Protein AF-0000000084941297 (afdb_homodimer)

Nearest PDB structures (foldseek):
  4d8j-assembly1_A  TM=4.840E-01  e=1.329E+00  Escherichia coli
  8uk9-assembly1_A  TM=4.516E-01  e=8.505E+00  Tequatrovirus T4

Foldseek 3Di:
DVVVVVCVVPVPPDDDDDDDDDDPVVVVVLCVVCVVVPHDSVVSVVVVVVVVVVVVVVVVVVVVVCVVPVPPVVVVVVVCVVVVD/DVVVCVCVVPVPPDDDDDDDDDDPVVVVVLCVVCVVVPHDSVVSVVVVVVVVVVVVVVVVVVVVVVVVPVPPVVVVVVVCVVVVD

Structure (mmCIF, N/CA/C/O backbone):
data_AF-0000000084941297-model_v1
#
loop_
_entity.id
_entity.type
_entity.pdbx_description
1 polymer 'Toxin-antitoxin system, antitoxin component, ribbon-helix-helix domain protein'
#
loop_
_atom_site.group_PDB
_atom_site.id
_atom_site.type_symbol
_atom_site.label_atom_id
_atom_site.label_alt_id
_atom_site.label_comp_id
_atom_site.label_asym_id
_atom_site.label_entity_id
_atom_site.label_seq_id
_atom_site.pdbx_PDB_ins_code
_atom_site.Cartn_x
_atom_site.Cartn_y
_atom_site.Cartn_z
_atom_site.occupancy
_atom_site.B_iso_or_equiv
_atom_site.auth_seq_id
_atom_site.auth_comp_id
_atom_site.auth_asym_id
_atom_site.auth_atom_id
_atom_site.pdbx_PDB_model_num
ATOM 1 N N . MET A 1 1 ? -11.578 16.266 34.25 1 51.97 1 MET A N 1
ATOM 2 C CA . MET A 1 1 ? -10.453 15.586 33.625 1 51.97 1 MET A CA 1
ATOM 3 C C . MET A 1 1 ? -10.883 14.227 33.062 1 51.97 1 MET A C 1
ATOM 5 O O . MET A 1 1 ? -10.438 13.82 32 1 51.97 1 MET A O 1
ATOM 9 N N . LEU A 1 2 ? -11.812 13.609 33.875 1 62.22 2 LEU A N 1
ATOM 10 C CA . LEU A 1 2 ? -12.289 12.289 33.5 1 62.22 2 LEU A CA 1
ATOM 11 C C . LEU A 1 2 ? -13.102 12.344 32.219 1 62.22 2 LEU A C 1
ATOM 13 O O . LEU A 1 2 ? -12.977 11.461 31.359 1 62.22 2 LEU A O 1
ATOM 17 N N . GLU A 1 3 ? -13.898 13.461 32.219 1 58.09 3 GLU A N 1
ATOM 18 C CA . GLU A 1 3 ? -14.719 13.594 31.031 1 58.09 3 GLU A CA 1
ATOM 19 C C . GLU A 1 3 ? -13.852 13.766 29.781 1 58.09 3 GLU A C 1
ATOM 21 O O . GLU A 1 3 ? -14.18 13.242 28.719 1 58.09 3 GLU A O 1
ATOM 26 N N . TYR A 1 4 ? -12.773 14.578 29.969 1 58.62 4 TYR A N 1
ATOM 27 C CA . TYR A 1 4 ? -11.875 14.781 28.828 1 58.62 4 TYR A CA 1
ATOM 28 C C . TYR A 1 4 ? -11.219 13.469 28.406 1 58.62 4 TYR A C 1
ATOM 30 O O . TYR A 1 4 ? -11.07 13.203 27.219 1 58.62 4 TYR A O 1
ATOM 38 N N . ILE A 1 5 ? -10.961 12.625 29.406 1 57.94 5 ILE A N 1
ATOM 39 C CA . ILE A 1 5 ? -10.391 11.32 29.094 1 57.94 5 ILE A CA 1
ATOM 40 C C . ILE A 1 5 ? -11.445 10.43 28.438 1 57.94 5 ILE A C 1
ATOM 42 O O . ILE A 1 5 ? -11.156 9.734 27.469 1 57.94 5 ILE A O 1
ATOM 46 N N . VAL A 1 6 ? -12.609 10.516 29.047 1 56.41 6 VAL A N 1
ATOM 47 C CA . VAL A 1 6 ? -13.688 9.703 28.484 1 56.41 6 VAL A CA 1
ATOM 48 C C . VAL A 1 6 ? -14.023 10.203 27.078 1 56.41 6 VAL A C 1
ATOM 50 O O . VAL A 1 6 ? -14.273 9.398 26.172 1 56.41 6 VAL A O 1
ATOM 53 N N . PHE A 1 7 ? -14.125 11.477 26.875 1 52.53 7 PHE A N 1
ATOM 54 C CA . PHE A 1 7 ? -14.383 12.047 25.562 1 52.53 7 PHE A CA 1
ATOM 55 C C . PHE A 1 7 ? -13.227 11.773 24.609 1 52.53 7 PHE A C 1
ATOM 57 O O . PHE A 1 7 ? -13.438 11.477 23.438 1 52.53 7 PHE A O 1
ATOM 64 N N . ASN A 1 8 ? -12.016 12.109 25 1 52.91 8 ASN A N 1
ATOM 65 C CA . ASN A 1 8 ? -10.867 11.68 24.203 1 52.91 8 ASN A CA 1
ATOM 66 C C . ASN A 1 8 ? -10.844 10.172 24.016 1 52.91 8 ASN A C 1
ATOM 68 O O . ASN A 1 8 ? -10.461 9.68 22.953 1 52.91 8 ASN A O 1
ATOM 72 N N . GLU A 1 9 ? -11.117 9.508 25.062 1 53.62 9 GLU A N 1
ATOM 73 C CA . GLU A 1 9 ? -11.289 8.062 24.984 1 53.62 9 GLU A CA 1
ATOM 74 C C . GLU A 1 9 ? -12.508 7.703 24.141 1 53.62 9 GLU A C 1
ATOM 76 O O . GLU A 1 9 ? -12.5 6.695 23.438 1 53.62 9 GLU A O 1
ATOM 81 N N . MET A 1 10 ? -13.531 8.422 24.422 1 52.16 10 MET A N 1
ATOM 82 C CA . MET A 1 10 ? -14.727 8.156 23.641 1 52.16 10 MET A CA 1
ATOM 83 C C . MET A 1 10 ? -14.578 8.703 22.219 1 52.16 10 MET A C 1
ATOM 85 O O . MET A 1 10 ? -15.477 8.555 21.391 1 52.16 10 MET A O 1
ATOM 89 N N . LYS A 1 11 ? -13.852 9.797 22.094 1 53.41 11 LYS A N 1
ATOM 90 C CA . LYS A 1 11 ? -13.586 10.047 20.688 1 53.41 11 LYS A CA 1
ATOM 91 C C . LYS A 1 11 ? -13.25 8.75 19.953 1 53.41 11 LYS A C 1
ATOM 93 O O . LYS A 1 11 ? -12.18 8.18 20.172 1 53.41 11 LYS A O 1
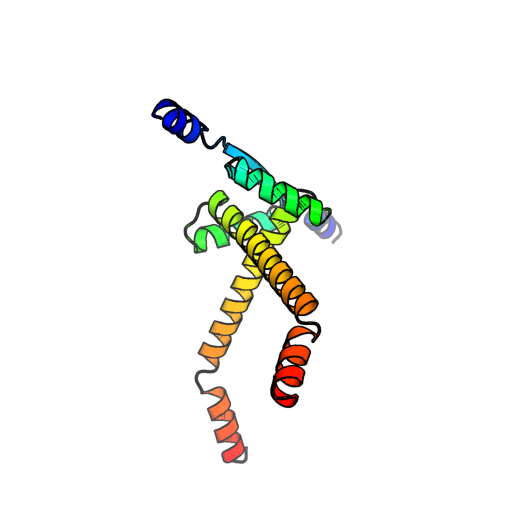ATOM 98 N N . GLU A 1 12 ? -14.102 7.809 20.281 1 55.06 12 GLU A N 1
ATOM 99 C CA . GLU A 1 12 ? -14.258 6.48 19.688 1 55.06 12 GLU A CA 1
ATOM 100 C C . GLU A 1 12 ? -13.711 6.449 18.25 1 55.06 12 GLU A C 1
ATOM 102 O O . GLU A 1 12 ? -14.062 7.301 17.438 1 55.06 12 GLU A O 1
ATOM 107 N N . ASP A 1 13 ? -12.5 6.031 18.328 1 64 13 ASP A N 1
ATOM 108 C CA . ASP A 1 13 ? -11.773 5.902 17.062 1 64 13 ASP A CA 1
ATOM 109 C C . ASP A 1 13 ? -12.703 5.457 15.945 1 64 13 ASP A C 1
ATOM 111 O O . ASP A 1 13 ? -13 4.266 15.805 1 64 13 ASP A O 1
ATOM 115 N N . ALA A 1 14 ? -13.742 6.395 15.656 1 86.81 14 ALA A N 1
ATOM 116 C CA . ALA A 1 14 ? -14.609 6.055 14.531 1 86.81 14 ALA A CA 1
ATOM 117 C C . ALA A 1 14 ? -13.812 5.395 13.406 1 86.81 14 ALA A C 1
ATOM 119 O O . ALA A 1 14 ? -12.609 5.645 13.258 1 86.81 14 ALA A O 1
ATOM 120 N N . MET A 1 15 ? -14.453 4.301 12.977 1 91.69 15 MET A N 1
ATOM 121 C CA . MET A 1 15 ? -13.812 3.52 11.922 1 91.69 15 MET A CA 1
ATOM 122 C C . MET A 1 15 ? -14.43 3.832 10.562 1 91.69 15 MET A C 1
ATOM 124 O O . MET A 1 15 ? -15.594 4.223 10.477 1 91.69 15 MET A O 1
ATOM 128 N N . SER A 1 16 ? -13.531 3.865 9.555 1 95.19 16 SER A N 1
ATOM 129 C CA . SER A 1 16 ? -13.93 4.016 8.156 1 95.19 16 SER A CA 1
ATOM 130 C C . SER A 1 16 ? -13.586 2.77 7.352 1 95.19 16 SER A C 1
ATOM 132 O O . SER A 1 16 ? -12.656 2.039 7.688 1 95.19 16 SER A O 1
ATOM 134 N N . THR A 1 17 ? -14.445 2.523 6.387 1 96.62 17 THR A N 1
ATOM 135 C CA . THR A 1 17 ? -14.211 1.458 5.418 1 96.62 17 THR A CA 1
ATOM 136 C C . THR A 1 17 ? -13.797 2.035 4.066 1 96.62 17 THR A C 1
ATOM 138 O O . THR A 1 17 ? -14.508 2.867 3.498 1 96.62 17 THR A O 1
ATOM 141 N N . LEU A 1 18 ? -12.57 1.713 3.613 1 98.06 18 LEU A N 1
ATOM 142 C CA . LEU A 1 18 ? -12.117 2.072 2.275 1 98.06 18 LEU A CA 1
ATOM 143 C C . LEU A 1 18 ? -12.078 0.848 1.365 1 98.06 18 LEU A C 1
ATOM 145 O O . LEU A 1 18 ? -11.719 -0.246 1.804 1 98.06 18 LEU A O 1
ATOM 149 N N . THR A 1 19 ? -12.453 1.094 0.098 1 97 19 THR A N 1
ATOM 150 C CA . THR A 1 19 ? -12.586 -0.028 -0.825 1 97 19 THR A CA 1
ATOM 151 C C . THR A 1 19 ? -11.641 0.128 -2.01 1 97 19 THR A C 1
ATOM 153 O O . THR A 1 19 ? -11.391 1.244 -2.475 1 97 19 THR A O 1
ATOM 156 N N . MET A 1 20 ? -11.164 -1.016 -2.436 1 97.5 20 MET A N 1
ATOM 157 C CA . MET A 1 20 ? -10.359 -1.106 -3.646 1 97.5 20 MET A CA 1
ATOM 158 C C . MET A 1 20 ? -10.969 -2.096 -4.637 1 97.5 20 MET A C 1
ATOM 160 O O . MET A 1 20 ? -11.305 -3.221 -4.266 1 97.5 20 MET A O 1
ATOM 164 N N . ARG A 1 21 ? -11.156 -1.567 -5.816 1 96.25 21 ARG A N 1
ATOM 165 C CA . ARG A 1 21 ? -11.617 -2.426 -6.906 1 96.25 21 ARG A CA 1
ATOM 166 C C . ARG A 1 21 ? -10.445 -2.889 -7.77 1 96.25 21 ARG A C 1
ATOM 168 O O . ARG A 1 21 ? -9.602 -2.082 -8.164 1 96.25 21 ARG A O 1
ATOM 175 N N . ILE A 1 22 ? -10.477 -4.273 -7.953 1 96.19 22 ILE A N 1
ATOM 176 C CA . ILE A 1 22 ? -9.359 -4.875 -8.68 1 96.19 22 ILE A CA 1
ATOM 177 C C . ILE A 1 22 ? -9.836 -6.129 -9.406 1 96.19 22 ILE A C 1
ATOM 179 O O . ILE A 1 22 ? -10.828 -6.742 -9.016 1 96.19 22 ILE A O 1
ATOM 183 N N . ASP A 1 23 ? -9.141 -6.375 -10.477 1 94.06 23 ASP A N 1
ATOM 184 C CA . ASP A 1 23 ? -9.547 -7.594 -11.164 1 94.06 23 ASP A CA 1
ATOM 185 C C . ASP A 1 23 ? -9.242 -8.828 -10.328 1 94.06 23 ASP A C 1
ATOM 187 O O . ASP A 1 23 ? -8.383 -8.797 -9.453 1 94.06 23 ASP A O 1
ATOM 191 N N . ASP A 1 24 ? -9.883 -9.883 -10.633 1 93.94 24 ASP A N 1
ATOM 192 C CA . ASP A 1 24 ? -9.82 -11.109 -9.836 1 93.94 24 ASP A CA 1
ATOM 193 C C . ASP A 1 24 ? -8.398 -11.664 -9.789 1 93.94 24 ASP A C 1
ATOM 195 O O . ASP A 1 24 ? -7.973 -12.211 -8.773 1 93.94 24 ASP A O 1
ATOM 199 N N . ALA A 1 25 ? -7.77 -11.602 -10.891 1 93.5 25 ALA A N 1
ATOM 200 C CA . ALA A 1 25 ? -6.406 -12.125 -10.93 1 93.5 25 ALA A CA 1
ATOM 201 C C . ALA A 1 25 ? -5.5 -11.375 -9.969 1 93.5 25 ALA A C 1
ATOM 203 O O . ALA A 1 25 ? -4.758 -11.984 -9.188 1 93.5 25 ALA A O 1
ATOM 204 N N . ASP A 1 26 ? -5.617 -10.07 -9.93 1 95.44 26 ASP A N 1
ATOM 205 C CA . ASP A 1 26 ? -4.832 -9.242 -9.023 1 95.44 26 ASP A CA 1
ATOM 206 C C . ASP A 1 26 ? -5.266 -9.453 -7.57 1 95.44 26 ASP A C 1
ATOM 208 O O . ASP A 1 26 ? -4.434 -9.445 -6.66 1 95.44 26 ASP A O 1
ATOM 212 N N . ALA A 1 27 ? -6.5 -9.594 -7.395 1 96.62 27 ALA A N 1
ATOM 213 C CA . ALA A 1 27 ? -7.016 -9.859 -6.051 1 96.62 27 ALA A CA 1
ATOM 214 C C . ALA A 1 27 ? -6.422 -11.148 -5.484 1 96.62 27 ALA A C 1
ATOM 216 O O . ALA A 1 27 ? -6.102 -11.219 -4.297 1 96.62 27 ALA A O 1
ATOM 217 N N . ALA A 1 28 ? -6.227 -12.125 -6.332 1 96.06 28 ALA A N 1
ATOM 218 C CA . ALA A 1 28 ? -5.637 -13.391 -5.906 1 96.06 28 ALA A CA 1
ATOM 219 C C . ALA A 1 28 ? -4.188 -13.195 -5.469 1 96.06 28 ALA A C 1
ATOM 221 O O . ALA A 1 28 ? -3.736 -13.812 -4.496 1 96.06 28 ALA A O 1
ATOM 222 N N . VAL A 1 29 ? -3.492 -12.352 -6.195 1 96.5 29 VAL A N 1
ATOM 223 C CA . VAL A 1 29 ? -2.109 -12.039 -5.852 1 96.5 29 VAL A CA 1
ATOM 224 C C . VAL A 1 29 ? -2.061 -11.352 -4.488 1 96.5 29 VAL A C 1
ATOM 226 O O . VAL A 1 29 ? -1.26 -11.727 -3.625 1 96.5 29 VAL A O 1
ATOM 229 N N . VAL A 1 30 ? -2.949 -10.406 -4.219 1 97.81 30 VAL A N 1
ATOM 230 C CA . VAL A 1 30 ? -3.006 -9.672 -2.957 1 97.81 30 VAL A CA 1
ATOM 231 C C . VAL A 1 30 ? -3.303 -10.641 -1.811 1 97.81 30 VAL A C 1
ATOM 233 O O . VAL A 1 30 ? -2.654 -10.586 -0.763 1 97.81 30 VAL A O 1
ATOM 236 N N . ARG A 1 31 ? -4.227 -11.531 -2.027 1 97.75 31 ARG A N 1
ATOM 237 C CA . ARG A 1 31 ? -4.598 -12.5 -1.004 1 97.75 31 ARG A CA 1
ATOM 238 C C . ARG A 1 31 ? -3.426 -13.414 -0.667 1 97.75 31 ARG A C 1
ATOM 240 O O . ARG A 1 31 ? -3.191 -13.727 0.503 1 97.75 31 ARG A O 1
ATOM 247 N N . LYS A 1 32 ? -2.76 -13.867 -1.712 1 96.62 32 LYS A N 1
ATOM 248 C CA . LYS A 1 32 ? -1.606 -14.742 -1.52 1 96.62 32 LYS A CA 1
ATOM 249 C C . LYS A 1 32 ? -0.541 -14.07 -0.663 1 96.62 32 LYS A C 1
ATOM 251 O O . LYS A 1 32 ? 0.015 -14.688 0.248 1 96.62 32 LYS A O 1
ATOM 256 N N . TYR A 1 33 ? -0.271 -12.805 -0.908 1 97.12 33 TYR A N 1
ATOM 257 C CA . TYR A 1 33 ? 0.772 -12.094 -0.175 1 97.12 33 TYR A CA 1
ATOM 258 C C . TYR A 1 33 ? 0.323 -11.781 1.247 1 97.12 33 TYR A C 1
ATOM 260 O O . TYR A 1 33 ? 1.122 -11.844 2.184 1 97.12 33 TYR A O 1
ATOM 268 N N . ALA A 1 34 ? -0.92 -11.406 1.422 1 97.56 34 ALA A N 1
ATOM 269 C CA . ALA A 1 34 ? -1.453 -11.211 2.768 1 97.56 34 ALA A CA 1
ATOM 270 C C . ALA A 1 34 ? -1.304 -12.477 3.605 1 97.56 34 ALA A C 1
ATOM 272 O O . ALA A 1 34 ? -0.854 -12.422 4.75 1 97.56 34 ALA A O 1
ATOM 273 N N . MET A 1 35 ? -1.632 -13.648 2.965 1 96.62 35 MET A N 1
ATOM 274 C CA . MET A 1 35 ? -1.521 -14.938 3.631 1 96.62 35 MET A CA 1
ATOM 275 C C . MET A 1 35 ? -0.067 -15.258 3.971 1 96.62 35 MET A C 1
ATOM 277 O O . MET A 1 35 ? 0.225 -15.766 5.055 1 96.62 35 MET A O 1
ATOM 281 N N . PHE A 1 36 ? 0.776 -14.953 3.027 1 93.62 36 PHE A N 1
ATOM 282 C CA . PHE A 1 36 ? 2.199 -15.195 3.225 1 93.62 36 PHE A CA 1
ATOM 283 C C . PHE A 1 36 ? 2.713 -14.445 4.449 1 93.62 36 PHE A C 1
ATOM 285 O O . PHE A 1 36 ? 3.553 -14.961 5.191 1 93.62 36 PHE A O 1
ATOM 292 N N . GLU A 1 37 ? 2.176 -13.289 4.727 1 95.44 37 GLU A N 1
ATOM 293 C CA . GLU A 1 37 ? 2.617 -12.469 5.852 1 95.44 37 GLU A CA 1
ATOM 294 C C . GLU A 1 37 ? 1.804 -12.773 7.109 1 95.44 37 GLU A C 1
ATOM 296 O O . GLU A 1 37 ? 2.055 -12.203 8.172 1 95.44 37 GLU A O 1
ATOM 301 N N . GLY A 1 38 ? 0.772 -13.633 6.984 1 97 38 GLY A N 1
ATOM 302 C CA . GLY A 1 38 ? -0.059 -13.977 8.125 1 97 38 GLY A CA 1
ATOM 303 C C . GLY A 1 38 ? -0.973 -12.852 8.562 1 97 38 GLY A C 1
ATOM 304 O O . GLY A 1 38 ? -1.248 -12.695 9.758 1 97 38 GLY A O 1
ATOM 305 N N . LYS A 1 39 ? -1.373 -12.156 7.652 1 97.19 39 LYS A N 1
ATOM 306 C CA . LYS A 1 39 ? -2.211 -10.992 7.945 1 97.19 39 LYS A CA 1
ATOM 307 C C . LYS A 1 39 ? -3.586 -11.133 7.297 1 97.19 39 LYS A C 1
ATOM 309 O O . LYS A 1 39 ? -3.744 -11.852 6.312 1 97.19 39 LYS A O 1
ATOM 314 N N . THR A 1 40 ? -4.473 -10.414 7.828 1 97.81 40 THR A N 1
ATOM 315 C CA . THR A 1 40 ? -5.738 -10.242 7.121 1 97.81 40 THR A CA 1
ATOM 316 C C . THR A 1 40 ? -5.562 -9.344 5.902 1 97.81 40 THR A C 1
ATOM 318 O O . THR A 1 40 ? -4.586 -8.594 5.812 1 97.81 40 THR A O 1
ATOM 321 N N . ILE A 1 41 ? -6.434 -9.398 5.023 1 97.25 41 ILE A N 1
ATOM 322 C CA . ILE A 1 41 ? -6.402 -8.539 3.844 1 97.25 41 ILE A CA 1
ATOM 323 C C . ILE A 1 41 ? -6.43 -7.078 4.266 1 97.25 41 ILE A C 1
ATOM 325 O O . ILE A 1 41 ? -5.637 -6.266 3.773 1 97.25 41 ILE A O 1
ATOM 329 N N . SER A 1 42 ? -7.234 -6.695 5.145 1 97.62 42 SER A N 1
ATOM 330 C CA . SER A 1 42 ? -7.348 -5.328 5.648 1 97.62 42 SER A CA 1
ATOM 331 C C . SER A 1 42 ? -6.02 -4.84 6.219 1 97.62 42 SER A C 1
ATOM 333 O O . SER A 1 42 ? -5.582 -3.729 5.926 1 97.62 42 SER A O 1
ATOM 335 N N . ASP A 1 43 ? -5.391 -5.723 7.039 1 97.69 43 ASP A N 1
ATOM 336 C CA . ASP A 1 43 ? -4.125 -5.348 7.66 1 97.69 43 ASP A CA 1
ATOM 337 C C . ASP A 1 43 ? -3.018 -5.215 6.617 1 97.69 43 ASP A C 1
ATOM 339 O O . ASP A 1 43 ? -2.17 -4.324 6.715 1 97.69 43 ASP A O 1
ATOM 343 N N . PHE A 1 44 ? -2.967 -6.109 5.637 1 98.25 44 PHE A N 1
ATOM 344 C CA . PHE A 1 44 ? -1.961 -6.074 4.582 1 98.25 44 PHE A CA 1
ATOM 345 C C . PHE A 1 44 ? -2.076 -4.789 3.766 1 98.25 44 PHE A C 1
ATOM 347 O O . PHE A 1 44 ? -1.073 -4.125 3.502 1 98.25 44 PHE A O 1
ATOM 354 N N . ILE A 1 45 ? -3.297 -4.449 3.414 1 98.62 45 ILE A N 1
ATOM 355 C CA . ILE A 1 45 ? -3.561 -3.236 2.643 1 98.62 45 ILE A CA 1
ATOM 356 C C . ILE A 1 45 ? -3.184 -2.008 3.467 1 98.62 45 ILE A C 1
ATOM 358 O O . ILE A 1 45 ? -2.529 -1.093 2.963 1 98.62 45 ILE A O 1
ATOM 362 N N . ARG A 1 46 ? -3.566 -2.027 4.691 1 98.12 46 ARG A N 1
ATOM 363 C CA . ARG A 1 46 ? -3.248 -0.913 5.578 1 98.12 46 ARG A CA 1
ATOM 364 C C . ARG A 1 46 ? -1.741 -0.692 5.66 1 98.12 46 ARG A C 1
ATOM 366 O O . ARG A 1 4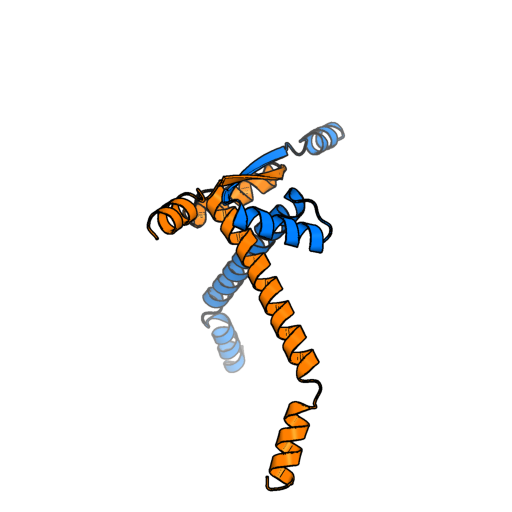6 ? -1.268 0.44 5.543 1 98.12 46 ARG A O 1
ATOM 373 N N . ASP A 1 47 ? -1.04 -1.765 5.82 1 97.62 47 ASP A N 1
ATOM 374 C CA . ASP A 1 47 ? 0.416 -1.678 5.883 1 97.62 47 ASP A CA 1
ATOM 375 C C . ASP A 1 47 ? 0.986 -1.092 4.594 1 97.62 47 ASP A C 1
ATOM 377 O O . ASP A 1 47 ? 1.864 -0.228 4.633 1 97.62 47 ASP A O 1
ATOM 381 N N . ALA A 1 48 ? 0.528 -1.6 3.477 1 98.25 48 ALA A N 1
ATOM 382 C CA . ALA A 1 48 ? 1.011 -1.142 2.178 1 98.25 48 ALA A CA 1
ATOM 383 C C . ALA A 1 48 ? 0.757 0.352 1.993 1 98.25 48 ALA A C 1
ATOM 385 O O . ALA A 1 48 ? 1.637 1.087 1.538 1 98.25 48 ALA A O 1
ATOM 386 N N . VAL A 1 49 ? -0.421 0.793 2.379 1 98.56 49 VAL A N 1
ATOM 387 C CA . VAL A 1 49 ? -0.83 2.186 2.213 1 98.56 49 VAL A CA 1
ATOM 388 C C . VAL A 1 49 ? 0.038 3.086 3.09 1 98.56 49 VAL A C 1
ATOM 390 O O . VAL A 1 49 ? 0.549 4.105 2.625 1 98.56 49 VAL A O 1
ATOM 393 N N . PHE A 1 50 ? 0.256 2.713 4.285 1 97.81 50 PHE A N 1
ATOM 394 C CA . PHE A 1 50 ? 0.991 3.582 5.195 1 97.81 50 PHE A CA 1
ATOM 395 C C . PHE A 1 50 ? 2.486 3.529 4.906 1 97.81 50 PHE A C 1
ATOM 397 O O . PHE A 1 50 ? 3.193 4.523 5.086 1 97.81 50 PHE A O 1
ATOM 404 N N . GLU A 1 51 ? 2.982 2.365 4.438 1 97 51 GLU A N 1
ATOM 405 C CA . GLU A 1 51 ? 4.363 2.334 3.965 1 97 51 GLU A CA 1
ATOM 406 C C . GLU A 1 51 ? 4.578 3.318 2.818 1 97 51 GLU A C 1
ATOM 408 O O . GLU A 1 51 ? 5.582 4.031 2.785 1 97 51 GLU A O 1
ATOM 413 N N . LYS A 1 52 ? 3.652 3.359 1.917 1 96.88 52 LYS A N 1
ATOM 414 C CA . LYS A 1 52 ? 3.742 4.297 0.803 1 96.88 52 LYS A CA 1
ATOM 415 C C . LYS A 1 52 ? 3.697 5.742 1.297 1 96.88 52 LYS A C 1
ATOM 417 O O . LYS A 1 52 ? 4.465 6.586 0.831 1 96.88 52 LYS A O 1
ATOM 422 N N . ILE A 1 53 ? 2.842 6.051 2.221 1 96.94 53 ILE A N 1
ATOM 423 C CA . ILE A 1 53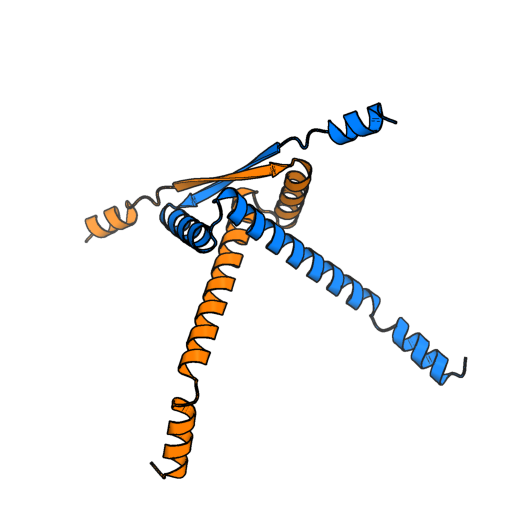 ? 2.705 7.395 2.77 1 96.94 53 ILE A CA 1
ATOM 424 C C . ILE A 1 53 ? 3.984 7.781 3.51 1 96.94 53 ILE A C 1
ATOM 426 O O . ILE A 1 53 ? 4.477 8.906 3.363 1 96.94 53 ILE A O 1
ATOM 430 N N . GLU A 1 54 ? 4.52 6.871 4.34 1 94.94 54 GLU A N 1
ATOM 431 C CA . GLU A 1 54 ? 5.77 7.129 5.051 1 94.94 54 GLU A CA 1
ATOM 432 C C . GLU A 1 54 ? 6.906 7.422 4.078 1 94.94 54 GLU A C 1
ATOM 434 O O . GLU A 1 54 ? 7.715 8.32 4.316 1 94.94 54 GLU A O 1
ATOM 439 N N . ASP A 1 55 ? 6.953 6.648 2.984 1 92.12 55 ASP A N 1
ATOM 440 C CA . ASP A 1 55 ? 7.973 6.871 1.965 1 92.12 55 ASP A CA 1
ATOM 441 C C . ASP A 1 55 ? 7.848 8.266 1.357 1 92.12 55 ASP A C 1
ATOM 443 O O . ASP A 1 55 ? 8.852 8.938 1.12 1 92.12 55 ASP A O 1
ATOM 447 N N . GLN A 1 56 ? 6.676 8.688 1.112 1 91.5 56 GLN A N 1
ATOM 448 C CA . GLN A 1 56 ? 6.441 10.008 0.543 1 91.5 56 GLN A CA 1
ATOM 449 C C . GLN A 1 56 ? 6.809 11.109 1.534 1 91.5 56 GLN A C 1
ATOM 451 O O . GLN A 1 56 ? 7.395 12.125 1.153 1 91.5 56 GLN A O 1
ATOM 456 N N . GLU A 1 57 ? 6.488 10.898 2.775 1 91.75 57 GLU A N 1
ATOM 457 C CA . GLU A 1 57 ? 6.828 11.875 3.805 1 91.75 57 GLU A CA 1
ATOM 458 C C . GLU A 1 57 ? 8.344 12.008 3.965 1 91.75 57 GLU A C 1
ATOM 460 O O . GLU A 1 57 ? 8.859 13.109 4.133 1 91.75 57 GLU A O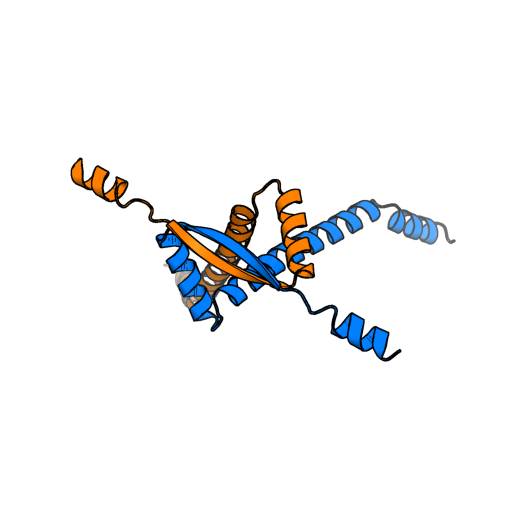 1
ATOM 465 N N . ASP A 1 58 ? 9 10.859 3.943 1 89.88 58 ASP A N 1
ATOM 466 C CA . ASP A 1 58 ? 10.461 10.867 4.016 1 89.88 58 ASP A CA 1
ATOM 467 C C . ASP A 1 58 ? 11.07 11.609 2.832 1 89.88 58 ASP A C 1
ATOM 469 O O . ASP A 1 58 ? 12.023 12.375 2.998 1 89.88 58 ASP A O 1
ATOM 473 N N . LEU A 1 59 ? 10.562 11.422 1.727 1 85.38 59 LEU A N 1
ATOM 474 C CA . LEU A 1 59 ? 11.039 12.102 0.529 1 85.38 59 LEU A CA 1
ATOM 475 C C . LEU A 1 59 ? 10.805 13.609 0.635 1 85.38 59 LEU A C 1
ATOM 477 O O . LEU A 1 59 ? 11.68 14.398 0.273 1 85.38 59 LEU A O 1
ATOM 481 N N . LYS A 1 60 ? 9.633 13.922 1.09 1 87.88 60 LYS A N 1
ATOM 482 C CA . LYS A 1 60 ? 9.312 15.336 1.277 1 87.88 60 LYS A CA 1
ATOM 483 C C . LYS A 1 60 ? 10.273 15.992 2.264 1 87.88 60 LYS A C 1
ATOM 485 O O . LYS A 1 60 ? 10.734 17.109 2.037 1 87.88 60 LYS A O 1
ATOM 490 N N . ALA A 1 61 ? 10.508 15.273 3.354 1 85.94 61 ALA A N 1
ATOM 491 C CA . ALA A 1 61 ? 11.43 15.766 4.375 1 85.94 61 ALA A CA 1
ATOM 492 C C . ALA A 1 61 ? 12.836 15.938 3.812 1 85.94 61 ALA A C 1
ATOM 494 O O . ALA A 1 61 ? 13.508 16.938 4.086 1 85.94 61 ALA A O 1
ATOM 495 N N . LEU A 1 62 ? 13.297 15.062 3.021 1 80.56 62 LEU A N 1
ATOM 496 C CA . LEU A 1 62 ? 14.609 15.109 2.391 1 80.56 62 LEU A CA 1
ATOM 497 C C . LEU A 1 62 ? 14.711 16.281 1.421 1 80.56 62 LEU A C 1
ATOM 499 O O . LEU A 1 62 ? 15.688 17.031 1.442 1 80.56 62 LEU A O 1
ATOM 503 N N . ARG A 1 63 ? 13.742 16.438 0.616 1 84.12 63 ARG A N 1
ATOM 504 C CA . ARG A 1 63 ? 13.703 17.531 -0.344 1 84.12 63 ARG A CA 1
ATOM 505 C C . ARG A 1 63 ? 13.719 18.875 0.366 1 84.12 63 ARG A C 1
ATOM 507 O O . ARG A 1 63 ? 14.398 19.812 -0.078 1 84.12 63 ARG A O 1
ATOM 514 N N . SER A 1 64 ? 12.992 18.938 1.432 1 86.94 64 SER A N 1
ATOM 515 C CA . SER A 1 64 ? 12.969 20.156 2.225 1 86.94 64 SER A CA 1
ATOM 516 C C . SER A 1 64 ? 14.344 20.453 2.82 1 86.94 64 SER A C 1
ATOM 518 O O . SER A 1 64 ? 14.781 21.609 2.83 1 86.94 64 SER A O 1
ATOM 520 N N . ALA A 1 65 ? 15.055 19.453 3.297 1 78.62 65 ALA A N 1
ATOM 521 C CA . ALA A 1 65 ? 16.391 19.609 3.875 1 78.62 65 ALA A CA 1
ATOM 522 C C . ALA A 1 65 ? 17.391 20.047 2.82 1 78.62 65 ALA A C 1
ATOM 524 O O . ALA A 1 65 ? 18.25 20.891 3.09 1 78.62 65 ALA A O 1
ATOM 525 N N . ILE A 1 66 ? 17.312 19.562 1.682 1 73.94 66 ILE A N 1
ATOM 526 C CA . ILE A 1 66 ? 18.203 19.906 0.574 1 73.94 66 ILE A CA 1
ATOM 527 C C . ILE A 1 66 ? 17.953 21.359 0.155 1 73.94 66 ILE A C 1
ATOM 529 O O . ILE A 1 66 ? 18.906 22.109 -0.104 1 73.94 66 ILE A O 1
ATOM 533 N N . ALA A 1 67 ? 16.688 21.625 0.048 1 79.44 67 ALA A N 1
ATOM 534 C CA . ALA A 1 67 ? 16.328 22.984 -0.349 1 79.44 67 ALA A CA 1
ATOM 535 C C . ALA A 1 67 ? 16.828 24.016 0.663 1 79.44 67 ALA A C 1
ATOM 537 O O . ALA A 1 67 ? 17.234 25.109 0.288 1 79.44 67 ALA A O 1
ATOM 538 N N . GLU A 1 68 ? 16.719 23.562 1.887 1 77.06 68 GLU A N 1
ATOM 539 C CA . GLU A 1 68 ? 17.203 24.453 2.947 1 77.06 68 GLU A CA 1
ATOM 540 C C . GLU A 1 68 ? 18.719 24.438 3.023 1 77.06 68 GLU A C 1
ATOM 542 O O . GLU A 1 68 ? 19.328 25.406 3.494 1 77.06 68 GLU A O 1
ATOM 547 N N . ASP A 1 69 ? 19.344 23.281 2.697 1 62.16 69 ASP A N 1
ATOM 548 C CA . ASP A 1 69 ? 20.797 23.188 2.695 1 62.16 69 ASP A CA 1
ATOM 549 C C . ASP A 1 69 ? 21.391 23.922 1.503 1 62.16 69 ASP A C 1
ATOM 551 O O . ASP A 1 69 ? 22.609 23.859 1.266 1 62.16 69 ASP A O 1
ATOM 555 N N . ASP A 1 70 ? 20.625 24.406 0.63 1 55.75 70 ASP A N 1
ATOM 556 C CA . ASP A 1 70 ? 21.156 25.125 -0.526 1 55.75 70 ASP A CA 1
ATOM 557 C C . ASP A 1 70 ? 22.359 25.984 -0.137 1 55.75 70 ASP A C 1
ATOM 559 O O . ASP A 1 70 ? 22.797 26.828 -0.912 1 55.75 70 ASP A O 1
ATOM 563 N N . GLY A 1 71 ? 23.188 25.578 0.615 1 55.59 71 GLY A N 1
ATOM 564 C CA . GLY A 1 71 ? 24.547 26.078 0.755 1 55.59 71 GLY A CA 1
ATOM 565 C C . GLY A 1 71 ? 24.672 27.203 1.768 1 55.59 71 GLY A C 1
ATOM 566 O O . GLY A 1 71 ? 25.766 27.719 1.989 1 55.59 71 GLY A O 1
ATOM 567 N N . THR A 1 72 ? 23.625 27.734 2.15 1 48.78 72 THR A N 1
ATOM 568 C CA . THR A 1 72 ? 23.828 28.953 2.932 1 48.78 72 THR A CA 1
ATOM 569 C C . THR A 1 72 ? 24.344 28.625 4.328 1 48.78 72 THR A C 1
ATOM 571 O O . THR A 1 72 ? 25.125 29.375 4.91 1 48.78 72 THR A O 1
ATOM 574 N N . ARG A 1 73 ? 23.969 27.469 4.82 1 50.03 73 ARG A N 1
ATOM 575 C CA . ARG A 1 73 ? 24.422 27.25 6.188 1 50.03 73 ARG A CA 1
ATOM 576 C C . ARG A 1 73 ? 25.891 26.828 6.215 1 50.03 73 ARG A C 1
ATOM 578 O O . ARG A 1 73 ? 26.625 27.156 7.156 1 50.03 73 ARG A O 1
ATOM 585 N N . TYR A 1 74 ? 26.156 25.875 5.316 1 47.69 74 TYR A N 1
ATOM 586 C CA . TYR A 1 74 ? 27.578 25.516 5.387 1 47.69 74 TYR A CA 1
ATOM 587 C C . TYR A 1 74 ? 28.453 26.656 4.871 1 47.69 74 TYR A C 1
ATOM 589 O O . TYR A 1 74 ? 29.594 26.797 5.293 1 47.69 74 TYR A O 1
ATOM 597 N N . ALA A 1 75 ? 27.891 27.422 3.998 1 44.97 75 ALA A N 1
ATOM 598 C CA . ALA A 1 75 ? 28.672 28.562 3.537 1 44.97 75 ALA A CA 1
ATOM 599 C C . ALA A 1 75 ? 28.859 29.578 4.652 1 44.97 75 ALA A C 1
ATOM 601 O O . ALA A 1 75 ? 29.906 30.234 4.727 1 44.97 75 ALA A O 1
ATOM 602 N N . HIS A 1 76 ? 27.875 29.641 5.41 1 45.47 76 HIS A N 1
ATOM 603 C CA . HIS A 1 76 ? 28.062 30.625 6.469 1 45.47 76 HIS A CA 1
ATOM 604 C C . HIS A 1 76 ? 29.031 30.125 7.531 1 45.47 76 HIS A C 1
ATOM 606 O O . HIS A 1 76 ? 29.906 30.875 7.98 1 45.47 76 HIS A O 1
ATOM 612 N N . ASP A 1 77 ? 28.938 28.891 7.867 1 47.31 77 ASP A N 1
ATOM 613 C CA . ASP A 1 77 ? 29.828 28.375 8.891 1 47.31 77 ASP A CA 1
ATOM 614 C C . ASP A 1 77 ? 31.25 28.203 8.344 1 47.31 77 ASP A C 1
ATOM 616 O O . ASP A 1 77 ? 32.219 28.438 9.055 1 47.31 77 ASP A O 1
ATOM 620 N N . ARG A 1 78 ? 31.328 27.906 7.148 1 45.16 78 ARG A N 1
ATOM 621 C CA . ARG A 1 78 ? 32.656 27.859 6.543 1 45.16 78 ARG A CA 1
ATOM 622 C C . ARG A 1 78 ? 33.219 29.25 6.344 1 45.16 78 ARG A C 1
ATOM 624 O O . ARG A 1 78 ? 34.406 29.469 6.559 1 45.16 78 ARG A O 1
ATOM 631 N N . ILE A 1 79 ? 32.281 30.141 5.957 1 46.25 79 ILE A N 1
ATOM 632 C CA . ILE A 1 79 ? 32.75 31.5 5.777 1 46.25 79 ILE A CA 1
ATOM 633 C C . ILE A 1 79 ? 33.062 32.125 7.137 1 46.25 79 ILE A C 1
ATOM 635 O O . ILE A 1 79 ? 34.094 32.781 7.309 1 46.25 79 ILE A O 1
ATOM 639 N N . LEU A 1 80 ? 32.25 31.75 8.094 1 48.03 80 LEU A N 1
ATOM 640 C CA . LEU A 1 80 ? 32.5 32.281 9.414 1 48.03 80 LEU A CA 1
ATOM 641 C C . LEU A 1 80 ? 33.75 31.625 10.031 1 48.03 80 LEU A C 1
ATOM 643 O O . LEU A 1 80 ? 34.562 32.312 10.656 1 48.03 80 LEU A O 1
ATOM 647 N N . SER A 1 81 ? 33.875 30.422 9.906 1 48.47 81 SER A N 1
ATOM 648 C CA . SER A 1 81 ? 35.062 29.734 10.391 1 48.47 81 SER A CA 1
ATOM 649 C C . SER A 1 81 ? 36.312 30.172 9.625 1 48.47 81 SER A C 1
ATOM 651 O O . SER A 1 81 ? 37.406 30.266 10.195 1 48.47 81 SER A O 1
ATOM 653 N N . GLU A 1 82 ? 36.125 30.391 8.406 1 47.28 82 GLU A N 1
ATOM 654 C CA . GLU A 1 82 ? 37.25 30.906 7.629 1 47.28 82 GLU A CA 1
ATOM 655 C C . GLU A 1 82 ? 37.5 32.375 7.949 1 47.28 82 GLU A C 1
ATOM 657 O O . GLU A 1 82 ? 38.625 32.875 7.793 1 47.28 82 GLU A O 1
ATOM 662 N N . LEU A 1 83 ? 36.375 32.906 8.32 1 52.28 83 LEU A N 1
ATOM 663 C CA . LEU A 1 83 ? 36.562 34.344 8.648 1 52.28 83 LEU A CA 1
ATOM 664 C C . LEU A 1 83 ? 36.875 34.5 10.133 1 52.28 83 LEU A C 1
ATOM 666 O O . LEU A 1 83 ? 37.125 35.625 10.594 1 52.28 83 LEU A O 1
ATOM 670 N N . GLY A 1 84 ? 37.219 33.562 10.75 1 51.97 84 GLY A N 1
ATOM 671 C CA . GLY A 1 84 ? 37.75 33.688 12.102 1 51.97 84 GLY A CA 1
ATOM 672 C C . GLY A 1 84 ? 36.719 34.156 13.109 1 51.97 84 GLY A C 1
ATOM 673 O O . GLY A 1 84 ? 37.062 34.781 14.125 1 51.97 84 GLY A O 1
ATOM 674 N N . LEU A 1 85 ? 35.281 34.094 12.727 1 36.88 85 LEU A N 1
ATOM 675 C CA . LEU A 1 85 ? 34.312 34.625 13.68 1 36.88 85 LEU A CA 1
ATOM 676 C C . LEU A 1 85 ? 33.656 33.5 14.469 1 36.88 85 LEU A C 1
ATOM 678 O O . LEU A 1 85 ? 33.594 32.375 14 1 36.88 85 LEU A O 1
ATOM 682 N N . MET B 1 1 ? -10.297 -19.844 -33.188 1 51.84 1 MET B N 1
ATOM 683 C CA . MET B 1 1 ? -9.344 -18.875 -32.656 1 51.84 1 MET B CA 1
ATOM 684 C C . MET B 1 1 ? -10.062 -17.688 -32.062 1 51.84 1 MET B C 1
ATOM 686 O O . MET B 1 1 ? -9.633 -17.141 -31.047 1 51.84 1 MET B O 1
ATOM 690 N N . LEU B 1 2 ? -11.203 -17.359 -32.75 1 62.03 2 LEU B N 1
ATOM 691 C CA . LEU B 1 2 ? -11.984 -16.203 -32.312 1 62.03 2 LEU B CA 1
ATOM 692 C C . LEU B 1 2 ? -12.602 -16.438 -30.953 1 62.03 2 LEU B C 1
ATOM 694 O O . LEU B 1 2 ? -12.648 -15.531 -30.125 1 62.03 2 LEU B O 1
ATOM 698 N N . GLU B 1 3 ? -13.023 -17.719 -30.891 1 57.56 3 GLU B N 1
ATOM 699 C CA . GLU B 1 3 ? -13.641 -18.047 -29.609 1 57.56 3 GLU B CA 1
ATOM 700 C C . GLU B 1 3 ? -12.633 -17.922 -28.469 1 57.56 3 GLU B C 1
ATOM 702 O O . GLU B 1 3 ? -12.984 -17.484 -27.375 1 57.56 3 GLU B O 1
ATOM 707 N N . TYR B 1 4 ? -11.391 -18.406 -28.766 1 57.84 4 TYR B N 1
ATOM 708 C CA . TYR B 1 4 ? -10.352 -18.312 -27.734 1 57.84 4 TYR B CA 1
ATOM 709 C C . TYR B 1 4 ? -10.055 -16.859 -27.391 1 57.84 4 TYR B C 1
ATOM 711 O O . TYR B 1 4 ? -9.867 -16.516 -26.219 1 57.84 4 TYR B O 1
ATOM 719 N N . ILE B 1 5 ? -10.164 -16 -28.406 1 58.34 5 ILE B N 1
ATOM 720 C CA . ILE B 1 5 ? -9.953 -14.578 -28.156 1 58.34 5 ILE B CA 1
ATOM 721 C C . ILE B 1 5 ? -11.141 -14.016 -27.375 1 58.34 5 ILE B C 1
ATOM 723 O O . ILE B 1 5 ? -10.961 -13.234 -26.438 1 58.34 5 ILE B O 1
ATOM 727 N N . VAL B 1 6 ? -12.289 -14.445 -27.859 1 57.12 6 VAL B N 1
ATOM 728 C CA . VAL B 1 6 ? -13.477 -13.961 -27.172 1 57.12 6 VAL B CA 1
ATOM 729 C C . VAL B 1 6 ? -13.508 -14.492 -25.734 1 57.12 6 VAL B C 1
ATOM 731 O O . VAL B 1 6 ? -13.867 -13.773 -24.797 1 57.12 6 VAL B O 1
ATOM 734 N N . PHE B 1 7 ? -13.203 -15.727 -25.547 1 52.44 7 PHE B N 1
ATOM 735 C CA . PHE B 1 7 ? -13.156 -16.312 -24.203 1 52.44 7 PHE B CA 1
ATOM 736 C C . PHE B 1 7 ? -12.039 -15.688 -23.391 1 52.44 7 PHE B C 1
ATOM 738 O O . PHE B 1 7 ? -12.211 -15.422 -22.188 1 52.44 7 PHE B O 1
ATOM 745 N N . ASN B 1 8 ? -10.828 -15.688 -23.875 1 53.22 8 ASN B N 1
ATOM 746 C CA . ASN B 1 8 ? -9.773 -14.93 -23.219 1 53.22 8 ASN B CA 1
ATOM 747 C C . ASN B 1 8 ? -10.172 -13.469 -23.016 1 53.22 8 ASN B C 1
ATOM 749 O O . ASN B 1 8 ? -9.836 -12.852 -22.016 1 53.22 8 ASN B O 1
ATOM 753 N N . GLU B 1 9 ? -10.734 -12.969 -24.078 1 53.38 9 GLU B N 1
ATOM 754 C CA . GLU B 1 9 ? -11.312 -11.633 -23.984 1 53.38 9 GLU B CA 1
ATOM 755 C C . GLU B 1 9 ? -12.484 -11.609 -23 1 53.38 9 GLU B C 1
ATOM 757 O O . GLU B 1 9 ? -12.688 -10.625 -22.281 1 53.38 9 GLU B O 1
ATOM 762 N N . MET B 1 10 ? -13.273 -12.617 -23.172 1 53.19 10 MET B N 1
ATOM 763 C CA . MET B 1 10 ? -14.414 -12.664 -22.266 1 53.19 10 MET B CA 1
ATOM 764 C C . MET B 1 10 ? -13.984 -13.094 -20.859 1 53.19 10 MET B C 1
ATOM 766 O O . MET B 1 10 ? -14.812 -13.188 -19.953 1 53.19 10 MET B O 1
ATOM 770 N N . LYS B 1 11 ? -12.961 -13.938 -20.828 1 53.28 11 LYS B N 1
ATOM 771 C CA . LYS B 1 11 ? -12.5 -14.062 -19.438 1 53.28 11 LYS B CA 1
ATOM 772 C C . LYS B 1 11 ? -12.508 -12.703 -18.734 1 53.28 11 LYS B C 1
ATOM 774 O O . LYS B 1 11 ? -11.672 -11.844 -19.031 1 53.28 11 LYS B O 1
ATOM 779 N N . GLU B 1 12 ? -13.672 -12.094 -18.906 1 55.78 12 GLU B N 1
ATOM 780 C CA . GLU B 1 12 ? -14.156 -10.867 -18.281 1 55.78 12 GLU B CA 1
ATOM 781 C C . GLU B 1 12 ? -13.461 -10.609 -16.953 1 55.78 12 GLU B C 1
ATOM 783 O O . GLU B 1 12 ? -13.414 -11.484 -16.094 1 55.78 12 GLU B O 1
ATOM 788 N N . ASP B 1 13 ? -12.469 -9.836 -17.203 1 63.78 13 ASP B N 1
ATOM 789 C CA . ASP B 1 13 ? -11.672 -9.422 -16.047 1 63.78 13 ASP B CA 1
ATOM 790 C C . ASP B 1 13 ? -12.555 -9.227 -14.812 1 63.78 13 ASP B C 1
ATOM 792 O O . ASP B 1 13 ? -13.156 -8.164 -14.641 1 63.78 13 ASP B O 1
ATOM 796 N N . ALA B 1 14 ? -13.242 -10.391 -14.422 1 86.75 14 ALA B N 1
ATOM 797 C CA . ALA B 1 14 ? -14.039 -10.266 -13.203 1 86.75 14 ALA B CA 1
ATOM 798 C C . ALA B 1 14 ? -13.32 -9.406 -12.164 1 86.75 14 ALA B C 1
ATOM 800 O O . ALA B 1 14 ? -12.094 -9.336 -12.148 1 86.75 14 ALA B O 1
ATOM 801 N N . MET B 1 15 ? -14.164 -8.508 -11.664 1 91.62 15 MET B N 1
ATOM 802 C CA . MET B 1 15 ? -13.641 -7.562 -10.68 1 91.62 15 MET B CA 1
ATOM 803 C C . MET B 1 15 ? -13.984 -8.008 -9.266 1 91.62 15 MET B C 1
ATOM 805 O O . MET B 1 15 ? -14.984 -8.688 -9.047 1 91.62 15 MET B O 1
ATOM 809 N N . SER B 1 16 ? -13 -7.797 -8.367 1 95.25 16 SER B N 1
ATOM 810 C CA . SER B 1 16 ? -13.164 -8.031 -6.938 1 95.25 16 SER B CA 1
ATOM 811 C C . SER B 1 16 ? -13.086 -6.723 -6.152 1 95.25 16 SER B C 1
ATOM 813 O O . SER B 1 16 ? -12.422 -5.777 -6.582 1 95.25 16 SER B O 1
ATOM 815 N N . THR B 1 17 ? -13.852 -6.707 -5.09 1 96.62 17 THR B N 1
ATOM 816 C CA . THR B 1 17 ? -13.805 -5.602 -4.137 1 96.62 17 THR B CA 1
ATOM 817 C C . THR B 1 17 ? -13.086 -6.027 -2.855 1 96.62 17 THR B C 1
ATOM 819 O O . THR B 1 17 ? -13.469 -7.012 -2.225 1 96.62 17 THR B O 1
ATOM 822 N N . LEU B 1 18 ? -11.961 -5.367 -2.547 1 98.06 18 LEU B N 1
ATOM 823 C CA . LEU B 1 18 ? -11.273 -5.566 -1.277 1 98.06 18 LEU B CA 1
ATOM 824 C C . LEU B 1 18 ? -11.461 -4.363 -0.36 1 98.06 18 LEU B C 1
ATOM 826 O O . LEU B 1 18 ? -11.461 -3.221 -0.82 1 98.06 18 LEU B O 1
ATOM 830 N N . THR B 1 19 ? -11.594 -4.676 0.945 1 97.06 19 THR B N 1
ATOM 831 C CA . THR B 1 19 ? -11.922 -3.617 1.896 1 97.06 19 THR B CA 1
ATOM 832 C C . THR B 1 19 ? -10.828 -3.49 2.957 1 97.06 19 THR B C 1
ATOM 834 O O . THR B 1 19 ? -10.242 -4.488 3.371 1 97.06 19 THR B O 1
ATOM 837 N N . MET B 1 20 ? -10.648 -2.248 3.344 1 97.5 20 MET B N 1
ATOM 838 C CA . MET B 1 20 ? -9.75 -1.922 4.449 1 97.5 20 MET B CA 1
ATOM 839 C C . MET B 1 20 ? -10.484 -1.123 5.523 1 97.5 20 MET B C 1
ATOM 841 O O . MET B 1 20 ? -11.148 -0.13 5.219 1 97.5 20 MET B O 1
ATOM 845 N N . ARG B 1 21 ? -10.398 -1.666 6.711 1 96.38 21 ARG B N 1
ATOM 846 C CA . ARG B 1 21 ? -10.93 -0.946 7.859 1 96.38 21 ARG B CA 1
ATOM 847 C C . ARG B 1 21 ? -9.836 -0.165 8.578 1 96.38 21 ARG B C 1
ATOM 849 O O . ARG B 1 21 ? -8.766 -0.703 8.852 1 96.38 21 ARG B O 1
ATOM 856 N N . ILE B 1 22 ? -10.219 1.152 8.781 1 96.19 22 ILE B N 1
ATOM 857 C CA . ILE B 1 22 ? -9.227 2.049 9.367 1 96.19 22 ILE B CA 1
ATOM 858 C C . ILE B 1 22 ? -9.93 3.141 10.172 1 96.19 22 ILE B C 1
ATOM 860 O O . ILE B 1 22 ? -11.102 3.455 9.914 1 96.19 22 ILE B O 1
ATOM 864 N N . ASP B 1 23 ? -9.195 3.58 11.164 1 94 23 ASP B N 1
ATOM 865 C CA . ASP B 1 23 ? -9.836 4.652 11.922 1 94 23 ASP B CA 1
ATOM 866 C C . ASP B 1 23 ? -9.984 5.914 11.078 1 94 23 ASP B C 1
ATOM 868 O O . ASP B 1 23 ? -9.25 6.105 10.102 1 94 23 ASP B O 1
ATOM 872 N N . ASP B 1 24 ? -10.844 6.758 11.484 1 93.81 24 ASP B N 1
ATOM 873 C CA . ASP B 1 24 ? -11.211 7.941 10.711 1 93.81 24 ASP B CA 1
ATOM 874 C C . ASP B 1 24 ? -10.016 8.867 10.508 1 93.81 24 ASP B C 1
ATOM 876 O O . ASP B 1 24 ? -9.875 9.492 9.453 1 93.81 24 ASP B O 1
ATOM 880 N N . ALA B 1 25 ? -9.266 9 11.523 1 93.31 25 ALA B N 1
ATOM 881 C CA . ALA B 1 25 ? -8.102 9.875 11.406 1 93.31 25 ALA B CA 1
ATOM 882 C C . ALA B 1 25 ? -7.148 9.383 10.328 1 93.31 25 ALA B C 1
ATOM 884 O O . ALA B 1 25 ? -6.703 10.164 9.484 1 93.31 25 ALA B O 1
ATOM 885 N N . ASP B 1 26 ? -6.906 8.094 10.273 1 95.38 26 ASP B N 1
ATOM 886 C CA . ASP B 1 26 ? -6.039 7.5 9.266 1 95.38 26 ASP B CA 1
ATOM 887 C C . ASP B 1 26 ? -6.684 7.559 7.883 1 95.38 26 ASP B C 1
ATOM 889 O O . ASP B 1 26 ? -6 7.77 6.879 1 95.38 26 ASP B O 1
ATOM 893 N N . ALA B 1 27 ? -7.922 7.359 7.863 1 96.56 27 ALA B N 1
ATOM 894 C CA . ALA B 1 27 ? -8.648 7.453 6.598 1 96.56 27 ALA B CA 1
ATOM 895 C C . ALA B 1 27 ? -8.5 8.844 5.984 1 96.56 27 ALA B C 1
ATOM 897 O O . ALA B 1 27 ? -8.352 8.984 4.77 1 96.56 27 ALA B O 1
ATOM 898 N N . ALA B 1 28 ? -8.477 9.859 6.82 1 96.06 28 ALA B N 1
ATOM 899 C CA . ALA B 1 28 ? -8.312 11.227 6.344 1 96.06 28 ALA B CA 1
ATOM 900 C C . ALA B 1 28 ? -6.93 11.43 5.73 1 96.06 28 ALA B C 1
ATOM 902 O O . ALA B 1 28 ? -6.785 12.133 4.727 1 96.06 28 ALA B O 1
ATOM 903 N N . VAL B 1 29 ? -5.941 10.82 6.344 1 96.44 29 VAL B N 1
ATOM 904 C CA . VAL B 1 29 ? -4.582 10.891 5.828 1 96.44 29 VAL B CA 1
ATOM 905 C C . VAL B 1 29 ? -4.512 10.219 4.457 1 96.44 29 VAL B C 1
ATOM 907 O O . VAL B 1 29 ? -3.951 10.781 3.512 1 96.44 29 VAL B O 1
ATOM 910 N N . VAL B 1 30 ? -5.137 9.055 4.293 1 97.75 30 VAL B N 1
ATOM 911 C CA . VAL B 1 30 ? -5.145 8.312 3.037 1 97.75 30 VAL B CA 1
ATOM 912 C C . VAL B 1 30 ? -5.828 9.141 1.951 1 97.75 30 VAL B C 1
ATOM 914 O O . VAL B 1 30 ? -5.32 9.25 0.833 1 97.75 30 VAL B O 1
ATOM 917 N N . ARG B 1 31 ? -6.91 9.75 2.297 1 97.75 31 ARG B N 1
ATOM 918 C CA . ARG B 1 31 ? -7.656 10.57 1.343 1 97.75 31 ARG B CA 1
ATOM 919 C C . ARG B 1 31 ? -6.824 11.766 0.882 1 97.75 31 ARG B C 1
ATOM 921 O O . ARG B 1 31 ? -6.824 12.102 -0.302 1 97.75 31 ARG B O 1
ATOM 928 N N . LYS B 1 32 ? -6.191 12.406 1.846 1 96.56 32 LYS B N 1
ATOM 929 C CA . LYS B 1 32 ? -5.352 13.555 1.531 1 96.56 32 LYS B CA 1
ATOM 930 C C . LYS B 1 32 ? -4.254 13.18 0.543 1 96.56 32 LYS B C 1
ATOM 932 O O . LYS B 1 32 ? -3.998 13.914 -0.417 1 96.56 32 LYS B O 1
ATOM 937 N N . TYR B 1 33 ? -3.619 12.047 0.731 1 97.06 33 TYR B N 1
ATOM 938 C CA . TYR B 1 33 ? -2.518 11.633 -0.133 1 97.06 33 TYR B CA 1
ATOM 939 C C . TYR B 1 33 ? -3.031 11.188 -1.495 1 97.06 33 TYR B C 1
ATOM 941 O O . TYR B 1 33 ? -2.395 11.438 -2.52 1 97.06 33 TYR B O 1
ATOM 949 N N . ALA B 1 34 ? -4.141 10.477 -1.524 1 97.5 34 ALA B N 1
ATOM 950 C CA . ALA B 1 34 ? -4.758 10.117 -2.801 1 97.5 34 ALA B CA 1
ATOM 951 C C . ALA B 1 34 ? -5.055 11.359 -3.629 1 97.5 34 ALA B C 1
ATOM 953 O O . ALA B 1 34 ? -4.75 11.406 -4.824 1 97.5 34 ALA B O 1
ATOM 954 N N . MET B 1 35 ? -5.613 12.406 -2.92 1 96.56 35 MET B N 1
ATOM 955 C CA . MET B 1 35 ? -5.938 13.664 -3.574 1 96.56 35 MET B CA 1
ATOM 956 C C . MET B 1 35 ? -4.676 14.359 -4.078 1 96.56 35 MET B C 1
ATOM 958 O O . MET B 1 35 ? -4.664 14.906 -5.18 1 96.56 35 MET B O 1
ATOM 962 N N . PHE B 1 36 ? -3.682 14.328 -3.248 1 93.5 36 PHE B N 1
ATOM 963 C CA . PHE B 1 36 ? -2.412 14.945 -3.611 1 93.5 36 PHE B CA 1
ATOM 964 C C . PHE B 1 36 ? -1.862 14.336 -4.898 1 93.5 36 PHE B C 1
ATOM 966 O O . PHE B 1 36 ? -1.29 15.047 -5.727 1 93.5 36 PHE B O 1
ATOM 973 N N . GLU B 1 37 ? -2.096 13.078 -5.148 1 95.38 37 GLU B N 1
ATOM 974 C CA . GLU B 1 37 ? -1.587 12.391 -6.328 1 95.38 37 GLU B CA 1
ATOM 975 C C . GLU B 1 37 ? -2.596 12.445 -7.473 1 95.38 37 GLU B C 1
ATOM 977 O O . GLU B 1 37 ? -2.324 11.945 -8.57 1 95.38 37 GLU B O 1
ATOM 982 N N . GLY B 1 38 ? -3.803 12.984 -7.211 1 97 38 GLY B N 1
ATOM 983 C CA . GLY B 1 38 ? -4.824 13.07 -8.242 1 97 38 GLY B CA 1
ATOM 984 C C . GLY B 1 38 ? -5.445 11.734 -8.586 1 97 38 GLY B C 1
ATOM 985 O O . GLY B 1 38 ? -5.805 11.484 -9.734 1 97 38 GLY B O 1
ATOM 986 N N . LYS B 1 39 ? -5.52 10.969 -7.629 1 97.12 39 LYS B N 1
ATOM 987 C CA . LYS B 1 39 ? -6.043 9.617 -7.84 1 97.12 39 LYS B CA 1
ATOM 988 C C . LYS B 1 39 ? -7.316 9.391 -7.031 1 97.12 39 LYS B C 1
ATOM 990 O O . LYS B 1 39 ? -7.551 10.062 -6.027 1 97.12 39 LYS B O 1
ATOM 995 N N . THR B 1 40 ? -8.031 8.438 -7.461 1 97.75 40 THR B N 1
ATOM 996 C CA . THR B 1 40 ? -9.109 7.945 -6.613 1 97.75 40 THR B CA 1
ATOM 997 C C . THR B 1 40 ? -8.555 7.148 -5.438 1 97.75 40 THR B C 1
ATOM 999 O O . THR B 1 40 ? -7.41 6.695 -5.477 1 97.75 40 THR B O 1
ATOM 1002 N N . ILE B 1 41 ? -9.305 6.984 -4.477 1 97.19 41 ILE B N 1
ATOM 1003 C CA . ILE B 1 41 ? -8.906 6.188 -3.322 1 97.19 41 ILE B CA 1
ATOM 1004 C C . ILE B 1 41 ? -8.578 4.762 -3.764 1 97.19 41 ILE B C 1
ATOM 1006 O O . ILE B 1 41 ? -7.547 4.207 -3.383 1 97.19 41 ILE B O 1
ATOM 1010 N N . SER B 1 42 ? -9.352 4.164 -4.555 1 97.56 42 SER B N 1
ATOM 1011 C CA . SER B 1 42 ? -9.148 2.812 -5.062 1 97.56 42 SER B CA 1
ATOM 1012 C C . SER B 1 42 ? -7.82 2.691 -5.797 1 97.56 42 SER B C 1
ATOM 1014 O O . SER B 1 42 ? -7.062 1.744 -5.57 1 97.56 42 SER B O 1
ATOM 1016 N N . ASP B 1 43 ? -7.543 3.689 -6.664 1 97.62 43 ASP B N 1
ATOM 1017 C CA . ASP B 1 43 ? -6.309 3.658 -7.438 1 97.62 43 ASP B CA 1
ATOM 1018 C C . ASP B 1 43 ? -5.09 3.852 -6.539 1 97.62 43 ASP B C 1
ATOM 1020 O O . ASP B 1 43 ? -4.047 3.227 -6.75 1 97.62 43 ASP B O 1
ATOM 1024 N N . PHE B 1 44 ? -5.176 4.75 -5.559 1 98.25 44 PHE B N 1
ATOM 1025 C CA . PHE B 1 44 ? -4.078 5.004 -4.633 1 98.25 44 PHE B CA 1
ATOM 1026 C C . PHE B 1 44 ? -3.742 3.754 -3.834 1 98.25 44 PHE B C 1
ATOM 1028 O O . PHE B 1 44 ? -2.572 3.389 -3.703 1 98.25 44 PHE B O 1
ATOM 1035 N N . ILE B 1 45 ? -4.77 3.1 -3.338 1 98.56 45 ILE B N 1
ATOM 1036 C CA . ILE B 1 45 ? -4.598 1.878 -2.559 1 98.56 45 ILE B CA 1
ATOM 1037 C C . ILE B 1 45 ? -4.004 0.784 -3.441 1 98.56 45 ILE B C 1
ATOM 1039 O O . ILE B 1 45 ? -3.068 0.091 -3.035 1 98.56 45 ILE B O 1
ATOM 1043 N N . ARG B 1 46 ? -4.52 0.682 -4.605 1 98.12 46 ARG B N 1
ATOM 1044 C CA . ARG B 1 46 ? -4.02 -0.318 -5.543 1 98.12 46 ARG B CA 1
ATOM 1045 C C . ARG B 1 46 ? -2.531 -0.123 -5.809 1 98.12 46 ARG B C 1
ATOM 1047 O O . ARG B 1 46 ? -1.757 -1.082 -5.766 1 98.12 46 ARG B O 1
ATOM 1054 N N . ASP B 1 47 ? -2.168 1.087 -6.031 1 97.62 47 ASP B N 1
ATOM 1055 C CA . ASP B 1 47 ? -0.761 1.396 -6.27 1 97.62 47 ASP B CA 1
ATOM 1056 C C . ASP B 1 47 ? 0.096 1.01 -5.062 1 97.62 47 ASP B C 1
ATOM 1058 O O . ASP B 1 47 ? 1.164 0.415 -5.223 1 97.62 47 ASP B O 1
ATOM 1062 N N . ALA B 1 48 ? -0.338 1.402 -3.896 1 98.19 48 ALA B N 1
ATOM 1063 C CA . ALA B 1 48 ? 0.402 1.113 -2.67 1 98.19 48 ALA B CA 1
ATOM 1064 C C . ALA B 1 48 ? 0.585 -0.39 -2.482 1 98.19 48 ALA B C 1
ATOM 1066 O O . ALA B 1 48 ? 1.68 -0.851 -2.146 1 98.19 48 ALA B O 1
ATOM 1067 N N . VAL B 1 49 ? -0.474 -1.137 -2.744 1 98.56 49 VAL B N 1
ATOM 1068 C CA . VAL B 1 49 ? -0.47 -2.584 -2.555 1 98.56 49 VAL B CA 1
ATOM 1069 C C . VAL B 1 49 ? 0.497 -3.23 -3.545 1 98.56 49 VAL B C 1
ATOM 1071 O O . VAL B 1 49 ? 1.317 -4.066 -3.162 1 98.56 49 VAL B O 1
ATOM 1074 N N . PHE B 1 50 ? 0.463 -2.832 -4.746 1 97.81 50 PHE B N 1
ATOM 1075 C CA . PHE B 1 50 ? 1.288 -3.486 -5.754 1 97.81 50 PHE B CA 1
ATOM 1076 C C . PHE B 1 50 ? 2.738 -3.025 -5.648 1 97.81 50 PHE B C 1
ATOM 1078 O O . PHE B 1 50 ? 3.66 -3.795 -5.93 1 97.81 50 PHE B O 1
ATOM 1085 N N . GLU B 1 51 ? 2.963 -1.776 -5.219 1 97.06 51 GLU B N 1
ATOM 1086 C CA . GLU B 1 51 ? 4.332 -1.366 -4.922 1 97.06 51 GLU B CA 1
ATOM 1087 C C . GLU B 1 51 ? 4.941 -2.232 -3.824 1 97.06 51 GLU B C 1
ATOM 1089 O O . GLU B 1 51 ? 6.098 -2.648 -3.924 1 97.06 51 GLU B O 1
ATOM 1094 N N . LYS B 1 52 ? 4.18 -2.486 -2.82 1 96.88 52 LYS B N 1
ATOM 1095 C CA . LYS B 1 52 ? 4.656 -3.346 -1.74 1 96.88 52 LYS B CA 1
ATOM 1096 C C . LYS B 1 52 ? 4.945 -4.758 -2.244 1 96.88 52 LYS B C 1
ATOM 1098 O O . LYS B 1 52 ? 5.961 -5.355 -1.888 1 96.88 52 LYS B O 1
ATOM 1103 N N . ILE B 1 53 ? 4.09 -5.309 -3.066 1 97.06 53 ILE B N 1
ATOM 1104 C CA . ILE B 1 53 ? 4.258 -6.648 -3.615 1 97.06 53 ILE B CA 1
ATOM 1105 C C . ILE B 1 53 ? 5.5 -6.691 -4.508 1 97.06 53 ILE B C 1
ATOM 1107 O O . ILE B 1 53 ? 6.289 -7.633 -4.438 1 97.06 53 ILE B O 1
ATOM 1111 N N . GLU B 1 54 ? 5.668 -5.691 -5.379 1 95 54 GLU B N 1
ATOM 1112 C CA . GLU B 1 54 ? 6.844 -5.613 -6.238 1 95 54 GLU B CA 1
ATOM 1113 C C . GLU B 1 54 ? 8.133 -5.57 -5.414 1 95 54 GLU B C 1
ATOM 1115 O O . GLU B 1 54 ? 9.117 -6.223 -5.758 1 95 54 GLU B O 1
ATOM 1120 N N . ASP B 1 55 ? 8.102 -4.777 -4.328 1 92.06 55 ASP B N 1
ATOM 1121 C CA . ASP B 1 55 ? 9.258 -4.695 -3.439 1 92.06 55 ASP B CA 1
ATOM 1122 C C . ASP B 1 55 ? 9.586 -6.062 -2.844 1 92.06 55 ASP B C 1
ATOM 1124 O O . ASP B 1 55 ? 10.758 -6.434 -2.734 1 92.06 55 ASP B O 1
ATOM 1128 N N . GLN B 1 56 ? 8.609 -6.781 -2.461 1 91.75 56 GLN B N 1
ATOM 1129 C CA . GLN B 1 56 ? 8.812 -8.109 -1.89 1 91.75 56 GLN B CA 1
ATOM 1130 C C . GLN B 1 56 ? 9.344 -9.086 -2.936 1 91.75 56 GLN B C 1
ATOM 1132 O O . GLN B 1 56 ? 10.227 -9.891 -2.643 1 91.75 56 GLN B O 1
ATOM 1137 N N . GLU B 1 57 ? 8.844 -8.992 -4.113 1 91.81 57 GLU B N 1
ATOM 1138 C CA . GLU B 1 57 ? 9.312 -9.859 -5.191 1 91.81 57 GLU B CA 1
ATOM 1139 C C . GLU B 1 57 ? 10.773 -9.57 -5.531 1 91.81 57 GLU B C 1
ATOM 1141 O O . GLU B 1 57 ? 11.547 -10.5 -5.773 1 91.81 57 GLU B O 1
ATOM 1146 N N . ASP B 1 58 ? 11.094 -8.297 -5.578 1 90.06 58 ASP B N 1
ATOM 1147 C CA . ASP B 1 58 ? 12.477 -7.898 -5.824 1 90.06 58 ASP B CA 1
ATOM 1148 C C . ASP B 1 58 ? 13.406 -8.43 -4.734 1 90.06 58 ASP B C 1
ATOM 1150 O O . ASP B 1 58 ? 14.5 -8.914 -5.027 1 90.06 58 ASP B O 1
ATOM 1154 N N . LEU B 1 59 ? 13.008 -8.359 -3.568 1 85.62 59 LEU B N 1
ATOM 1155 C CA . LEU B 1 59 ? 13.789 -8.867 -2.445 1 85.62 59 LEU B CA 1
ATOM 1156 C C . LEU B 1 59 ? 13.969 -10.375 -2.543 1 85.62 59 LEU B C 1
ATOM 1158 O O . LEU B 1 59 ? 15.062 -10.891 -2.303 1 85.62 59 LEU B O 1
ATOM 1162 N N . LYS B 1 60 ? 12.867 -11.008 -2.85 1 87.94 60 LYS B N 1
ATOM 1163 C CA . LYS B 1 60 ? 12.93 -12.461 -3.014 1 87.94 60 LYS B CA 1
ATOM 1164 C C . LYS B 1 60 ? 13.906 -12.844 -4.117 1 87.94 60 LYS B C 1
ATOM 1166 O O . LYS B 1 60 ? 14.68 -13.789 -3.963 1 87.94 60 LYS B O 1
ATOM 1171 N N . ALA B 1 61 ? 13.805 -12.125 -5.23 1 85.88 61 ALA B N 1
ATOM 1172 C CA . ALA B 1 61 ? 14.695 -12.375 -6.359 1 85.88 61 ALA B CA 1
ATOM 1173 C C . ALA B 1 61 ? 16.156 -12.141 -5.973 1 85.88 61 ALA B C 1
ATOM 1175 O O . ALA B 1 61 ? 17.031 -12.93 -6.336 1 85.88 61 ALA B O 1
ATOM 1176 N N . LEU B 1 62 ? 16.453 -11.148 -5.238 1 81.06 62 LEU B N 1
ATOM 1177 C CA . LEU B 1 62 ? 17.797 -10.82 -4.77 1 81.06 62 LEU B CA 1
ATOM 1178 C C . LEU B 1 62 ? 18.328 -11.906 -3.834 1 81.06 62 LEU B C 1
ATOM 1180 O O . LEU B 1 62 ? 19.469 -12.359 -3.982 1 81.06 62 LEU B O 1
ATOM 1184 N N . ARG B 1 63 ? 17.547 -12.289 -2.918 1 84.69 63 ARG B N 1
ATOM 1185 C CA . ARG B 1 63 ? 17.922 -13.336 -1.975 1 84.69 63 ARG B CA 1
ATOM 1186 C C . ARG B 1 63 ? 18.219 -14.648 -2.701 1 84.69 63 ARG B C 1
ATOM 1188 O O . ARG B 1 63 ? 19.172 -15.344 -2.355 1 84.69 63 ARG B O 1
ATOM 1195 N N . SER B 1 64 ? 17.406 -14.906 -3.684 1 86.94 64 SER B N 1
ATOM 1196 C CA . SER B 1 64 ? 17.625 -16.109 -4.48 1 86.94 64 SER B CA 1
ATOM 1197 C C . SER B 1 64 ? 18.953 -16.031 -5.242 1 86.94 64 SER B C 1
ATOM 1199 O O . SER B 1 64 ? 19.688 -17.016 -5.32 1 86.94 64 SER B O 1
ATOM 1201 N N . ALA B 1 65 ? 19.312 -14.891 -5.801 1 78.56 65 ALA B N 1
ATOM 1202 C CA . ALA B 1 65 ? 20.547 -14.68 -6.539 1 78.56 65 ALA B CA 1
ATOM 1203 C C . ALA B 1 65 ? 21.766 -14.812 -5.621 1 78.56 65 ALA B C 1
ATOM 1205 O O . ALA B 1 65 ? 22.781 -15.398 -6.004 1 78.56 65 ALA B O 1
ATOM 1206 N N . ILE B 1 66 ? 21.688 -14.352 -4.465 1 75.06 66 ILE B N 1
ATOM 1207 C CA . ILE B 1 66 ? 22.766 -14.422 -3.479 1 75.06 66 ILE B CA 1
ATOM 1208 C C . ILE B 1 66 ? 22.969 -15.875 -3.053 1 75.06 66 ILE B C 1
ATOM 1210 O O . ILE B 1 66 ? 24.109 -16.328 -2.92 1 75.06 66 ILE B O 1
ATOM 1214 N N . ALA B 1 67 ? 21.844 -16.484 -2.816 1 79.88 67 ALA B N 1
ATOM 1215 C CA . ALA B 1 67 ? 21.906 -17.875 -2.396 1 79.88 67 ALA B CA 1
ATOM 1216 C C . ALA B 1 67 ? 22.547 -18.75 -3.479 1 79.88 67 ALA B C 1
ATOM 1218 O O . ALA B 1 67 ? 23.281 -19.688 -3.172 1 79.88 67 ALA B O 1
ATOM 1219 N N . GLU B 1 68 ? 22.172 -18.375 -4.656 1 76.94 68 GLU B N 1
ATOM 1220 C CA . GLU B 1 68 ? 22.734 -19.109 -5.781 1 76.94 68 GLU B CA 1
ATOM 1221 C C . GLU B 1 68 ? 24.188 -18.688 -6.043 1 76.94 68 GLU B C 1
ATOM 1223 O O . GLU B 1 68 ? 24.969 -19.469 -6.605 1 76.94 68 GLU B O 1
ATOM 1228 N N . ASP B 1 69 ? 24.516 -17.391 -5.789 1 62.47 69 ASP B N 1
ATOM 1229 C CA . ASP B 1 69 ? 25.875 -16.922 -5.965 1 62.47 69 ASP B CA 1
ATOM 1230 C C . ASP B 1 69 ? 26.797 -17.453 -4.875 1 62.47 69 ASP B C 1
ATOM 1232 O O . ASP B 1 69 ? 27.969 -17.094 -4.801 1 62.47 69 ASP B O 1
ATOM 1236 N N . ASP B 1 70 ? 26.297 -18.109 -3.91 1 56.09 70 ASP B N 1
ATOM 1237 C CA . ASP B 1 70 ? 27.141 -18.656 -2.852 1 56.09 70 ASP B CA 1
ATOM 1238 C C . ASP B 1 70 ? 28.438 -19.203 -3.418 1 56.09 70 ASP B C 1
ATOM 1240 O O . ASP B 1 70 ? 29.172 -19.906 -2.725 1 56.09 70 ASP B O 1
ATOM 1244 N N . GLY B 1 71 ? 29.047 -18.688 -4.281 1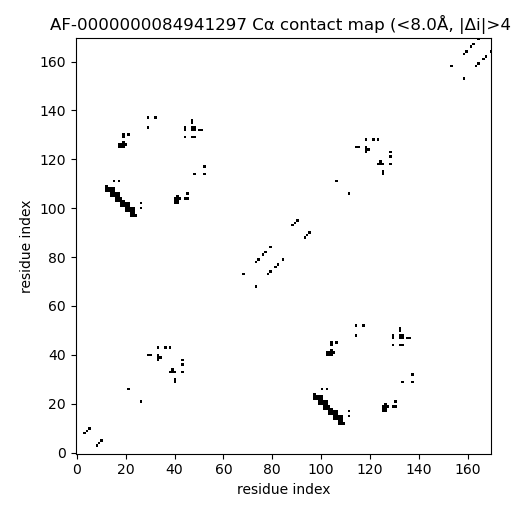 55.75 71 GLY B N 1
ATOM 1245 C CA . GLY B 1 71 ? 30.469 -18.844 -4.602 1 55.75 71 GLY B CA 1
ATOM 1246 C C . GLY B 1 71 ? 30.703 -19.781 -5.762 1 55.75 71 GLY B C 1
ATOM 1247 O O . GLY B 1 71 ? 31.859 -20 -6.164 1 55.75 71 GLY B O 1
ATOM 1248 N N . THR B 1 72 ? 29.781 -20.531 -6.113 1 49.12 72 THR B N 1
ATOM 1249 C CA . THR B 1 72 ? 30.156 -21.578 -7.062 1 49.12 72 THR B CA 1
ATOM 1250 C C . THR B 1 72 ? 30.359 -21 -8.461 1 49.12 72 THR B C 1
ATOM 1252 O O . THR B 1 72 ? 31.188 -21.469 -9.227 1 49.12 72 THR B O 1
ATOM 1255 N N . ARG B 1 73 ? 29.641 -19.938 -8.758 1 50.16 73 ARG B N 1
ATOM 1256 C CA . ARG B 1 73 ? 29.797 -19.469 -10.133 1 50.16 73 ARG B CA 1
ATOM 1257 C C . ARG B 1 73 ? 31.078 -18.641 -10.281 1 50.16 73 ARG B C 1
ATOM 1259 O O . ARG B 1 73 ? 31.703 -18.656 -11.336 1 50.16 73 ARG B O 1
ATOM 1266 N N . TYR B 1 74 ? 31.219 -17.75 -9.289 1 48.12 74 TYR B N 1
ATOM 1267 C CA . TYR B 1 74 ? 32.469 -17.031 -9.469 1 48.12 74 TYR B CA 1
ATOM 1268 C C . TYR B 1 74 ? 33.656 -17.953 -9.25 1 48.12 74 TYR B C 1
ATOM 1270 O O . TYR B 1 74 ? 34.719 -17.734 -9.82 1 48.12 74 TYR B O 1
ATOM 1278 N N . ALA B 1 75 ? 33.438 -18.938 -8.461 1 45.19 75 ALA B N 1
ATOM 1279 C CA . ALA B 1 75 ? 34.531 -19.891 -8.312 1 45.19 75 ALA B CA 1
ATOM 1280 C C . ALA B 1 75 ? 34.75 -20.672 -9.602 1 45.19 75 ALA B C 1
ATOM 1282 O O . ALA B 1 75 ? 35.906 -21.031 -9.914 1 45.19 75 ALA B O 1
ATOM 1283 N N . HIS B 1 76 ? 33.688 -20.859 -10.234 1 45.94 76 HIS B N 1
ATOM 1284 C CA . HIS B 1 76 ? 33.906 -21.594 -11.477 1 45.94 76 HIS B CA 1
ATOM 1285 C C . HIS B 1 76 ? 34.562 -20.703 -12.539 1 45.94 76 HIS B C 1
ATOM 1287 O O . HIS B 1 76 ? 35.5 -21.125 -13.219 1 45.94 76 HIS B O 1
ATOM 1293 N N . ASP B 1 77 ? 34.125 -19.516 -12.625 1 47.91 77 ASP B N 1
ATOM 1294 C CA . ASP B 1 77 ? 34.719 -18.625 -13.625 1 47.91 77 ASP B CA 1
ATOM 1295 C C . ASP B 1 77 ? 36.125 -18.203 -13.227 1 47.91 77 ASP B C 1
ATOM 1297 O O . ASP B 1 77 ? 37 -18.062 -14.078 1 47.91 77 ASP B O 1
ATOM 1301 N N . ARG B 1 78 ? 36.312 -18.094 -12.016 1 45.91 78 ARG B N 1
ATOM 1302 C CA . ARG B 1 78 ? 37.688 -17.828 -11.562 1 45.91 78 ARG B CA 1
ATOM 1303 C C . ARG B 1 78 ? 38.562 -19.078 -11.719 1 45.91 78 ARG B C 1
ATOM 1305 O O . ARG B 1 78 ? 39.719 -18.969 -12.117 1 45.91 78 ARG B O 1
ATOM 1312 N N . ILE B 1 79 ? 37.906 -20.219 -11.414 1 47.28 79 ILE B N 1
ATOM 1313 C CA . ILE B 1 79 ? 38.656 -21.453 -11.57 1 47.28 79 ILE B CA 1
ATOM 1314 C C . ILE B 1 79 ? 38.844 -21.75 -13.055 1 47.28 79 ILE B C 1
ATOM 1316 O O . ILE B 1 79 ? 39.938 -22.125 -13.484 1 47.28 79 ILE B O 1
ATOM 1320 N N . LEU B 1 80 ? 37.812 -21.422 -13.82 1 48.97 80 LEU B N 1
ATOM 1321 C CA . LEU B 1 80 ? 37.969 -21.656 -15.25 1 48.97 80 LEU B CA 1
ATOM 1322 C C . LEU B 1 80 ? 38.906 -20.625 -15.875 1 48.97 80 LEU B C 1
ATOM 1324 O O . LEU B 1 80 ? 39.75 -20.953 -16.719 1 48.97 80 LEU B O 1
ATOM 1328 N N . SER B 1 81 ? 38.812 -19.453 -15.5 1 49.59 81 SER B N 1
ATOM 1329 C CA . SER B 1 81 ? 39.719 -18.438 -15.977 1 49.59 81 SER B CA 1
ATOM 1330 C C . SER B 1 81 ? 41.156 -18.672 -15.469 1 49.59 81 SER B C 1
ATOM 1332 O O . SER B 1 81 ? 42.125 -18.422 -16.172 1 49.59 81 SER B O 1
ATOM 1334 N N . GLU B 1 82 ? 41.219 -19.172 -14.305 1 47.91 82 GLU B N 1
ATOM 1335 C CA . GLU B 1 82 ? 42.531 -19.547 -13.789 1 47.91 82 GLU B 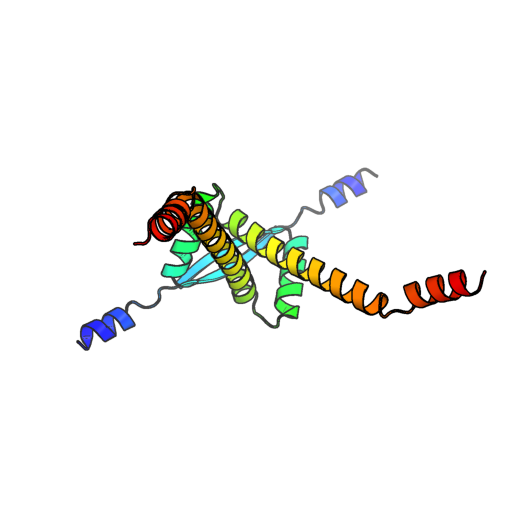CA 1
ATOM 1336 C C . GLU B 1 82 ? 43.031 -20.828 -14.43 1 47.91 82 GLU B C 1
ATOM 1338 O O . GLU B 1 82 ? 44.219 -21.047 -14.531 1 47.91 82 GLU B O 1
ATOM 1343 N N . LEU B 1 83 ? 42 -21.547 -14.781 1 52.88 83 LEU B N 1
ATOM 1344 C CA . LEU B 1 83 ? 42.406 -22.797 -15.414 1 52.88 83 LEU B CA 1
ATOM 1345 C C . LEU B 1 83 ? 42.5 -22.625 -16.922 1 52.88 83 LEU B C 1
ATOM 1347 O O . LEU B 1 83 ? 42.875 -23.562 -17.641 1 52.88 83 LEU B O 1
ATOM 1351 N N . GLY B 1 84 ? 42.5 -21.562 -17.391 1 52.97 84 GLY B N 1
ATOM 1352 C CA . GLY B 1 84 ? 42.812 -21.328 -18.797 1 52.97 84 GLY B CA 1
ATOM 1353 C C . GLY B 1 84 ? 41.75 -21.859 -19.734 1 52.97 84 GLY B C 1
ATOM 1354 O O . GLY B 1 84 ? 42.031 -22.188 -20.891 1 52.97 84 GLY B O 1
ATOM 1355 N N . LEU B 1 85 ? 40.406 -22.172 -19.188 1 37 85 LEU B N 1
ATOM 1356 C CA . LEU B 1 85 ? 39.406 -22.719 -20.094 1 37 85 LEU B CA 1
ATOM 1357 C C . LEU B 1 85 ? 38.406 -21.656 -20.531 1 37 85 LEU B C 1
ATOM 1359 O O . LEU B 1 85 ? 38.219 -20.656 -19.828 1 37 85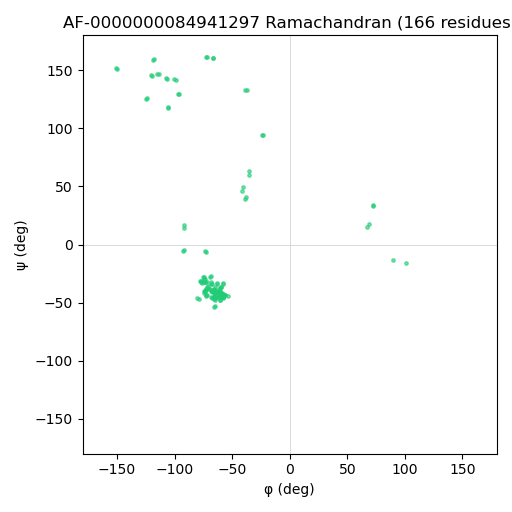 LEU B O 1
#

Secondary structure (DSSP, 8-state):
-HHHHHHHHHS---EEEEEEEEEHHHHHHHHHHHHHTT--HHHHHHHHHHHHHHHHHHHHHHHHHHHH-SSHHHHHHHHHHHTT-/-HHHHHHHHHS---EEEEEEEEEHHHHHHHHHHHHHTT--HHHHHHHHHHHHHHHHHHHHHHHHHHHH-SSHHHHHHHHHHHHT-

Solvent-accessible surface area (backbone atoms only — not comparable to full-atom values): 9108 Å² total; per-residue (Å²): 108,64,61,56,46,45,45,62,60,51,53,49,76,46,71,36,80,47,62,30,72,36,39,43,72,56,47,50,53,51,50,52,52,15,53,73,71,72,41,51,62,29,55,41,47,50,49,21,39,50,51,47,50,51,52,50,50,52,49,51,53,48,52,51,50,52,64,64,49,69,44,57,59,63,47,43,50,49,47,30,58,71,60,72,101,109,65,62,57,46,45,44,63,58,50,56,51,75,46,71,35,81,47,60,31,73,38,39,45,71,57,47,51,52,53,50,51,52,16,53,72,71,72,40,51,63,30,56,40,46,49,49,21,41,49,52,47,50,51,52,51,51,51,50,51,52,48,52,49,51,51,66,65,50,68,44,58,56,62,46,42,50,50,47,30,57,70,61,73,102

pLDDT: mean 78.89, std 20.55, range [36.88, 98.62]

InterPro domains:
  IPR046257 Protein of unknown function DUF6290 [PF19807] (15-83)

Or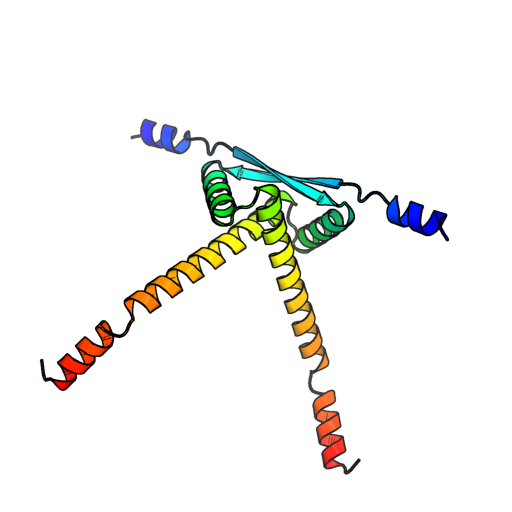ganism: Slackia exigua (strain ATCC 700122 / DSM 15923 / CIP 105133 / JCM 11022 / KCTC 5966 / S-7) (NCBI:txid649764)

Sequence (170 aa):
MLEYIVFNEMKEDAMSTLTMRIDDADAAVVRKYAMFEGKTISDFIRDAVFEKIEDQEDLKALRSAIAEDDGTRYAHDRILSELGLMLEYIVFNEMKEDAMSTLTMRIDDADAAVVRKYAMFEGKTISDFIRDAVFEKIEDQEDLKALRSAIAEDDGTRYAHDRILSELGL

Radius of gyration: 25.6 Å; Cα contacts (8 Å, |Δi|>4): 128; chains: 2; bounding box: 58×57×66 Å